Protein AF-A0A9R1SX02-F1 (afdb_monomer)

InterPro domains:
  IPR001199 Cytochrome b5-like heme/steroid binding domain [PF00173] (7-80)
  IPR001199 Cytochrome b5-like heme/steroid binding domain [PR00363] (30-40)
  IPR001199 Cytochrome b5-like heme/steroid binding domain [PR00363] (40-54)
  IPR001199 Cytochrome b5-like heme/steroid binding domain [PR00363] (68-80)
  IPR001199 Cytochrome b5-like heme/steroid binding domain [PS50255] (3-81)
  IPR001199 Cytochrome b5-like heme/steroid binding domain [SM01117] (6-81)
  IPR018506 Cytochrome b5, heme-binding site [PS00191] (36-43)
  IPR036400 Cytochrome b5-like heme/steroid binding domain superfamily [G3DSA:3.10.120.10] (2-94)
  IPR036400 Cytochrome b5-like heme/steroid binding domain superfamily [SSF55856] (4-85)
  IPR050668 Cytochrome b5 [PTHR19359] (3-91)

pLDDT: mean 74.82, std 14.27, range [39.25, 89.94]

Sequence (110 aa):
MSHTVYTIEEVACHNGKSDTGLWIVIKDIVYDVTEYIHEHPGGEELLLEYAGRDATSAFNDFGHSSDAIAHLKLYKIGQLAEGDKRSKEIRERKRKSRRIFFPLFRSCST

Structure (mmCIF, N/CA/C/O backbone):
data_AF-A0A9R1SX02-F1
#
_entry.id   AF-A0A9R1SX02-F1
#
loop_
_atom_site.group_PDB
_atom_site.id
_atom_site.type_symbol
_atom_site.label_atom_id
_atom_site.label_alt_id
_atom_site.label_comp_id
_atom_site.label_asym_id
_atom_site.label_entity_id
_atom_site.label_seq_id
_atom_site.pdbx_PDB_ins_code
_atom_site.Cartn_x
_atom_site.Cartn_y
_atom_site.Cartn_z
_atom_site.occupancy
_atom_site.B_iso_or_equiv
_atom_site.auth_seq_id
_atom_site.auth_comp_id
_atom_site.auth_asym_id
_atom_site.auth_atom_id
_atom_site.pdbx_PDB_model_num
ATOM 1 N N . MET A 1 1 ? -0.115 -21.884 7.199 1.00 44.47 1 MET A N 1
ATOM 2 C CA . MET A 1 1 ? 0.209 -20.462 6.973 1.00 44.47 1 MET A CA 1
ATOM 3 C C . MET A 1 1 ? -0.446 -19.649 8.073 1.00 44.47 1 MET A C 1
ATOM 5 O O . MET A 1 1 ? -1.653 -19.759 8.245 1.00 44.47 1 MET A O 1
ATOM 9 N N . SER A 1 2 ? 0.329 -18.901 8.849 1.00 49.38 2 SER A N 1
ATOM 10 C CA . SER A 1 2 ? -0.185 -17.903 9.789 1.00 49.38 2 SER A CA 1
ATOM 11 C C . SER A 1 2 ? -0.935 -16.828 8.997 1.00 49.38 2 SER A C 1
ATOM 13 O O . SER A 1 2 ? -0.354 -16.148 8.157 1.00 49.38 2 SER A O 1
ATOM 15 N N . HIS A 1 3 ? -2.248 -16.724 9.197 1.00 64.50 3 HIS A N 1
ATOM 16 C CA . HIS A 1 3 ? -3.047 -15.641 8.630 1.00 64.50 3 HIS A CA 1
ATOM 17 C C . HIS A 1 3 ? -2.947 -14.437 9.564 1.00 64.50 3 HIS A C 1
ATOM 19 O O . HIS A 1 3 ? -3.733 -14.300 10.496 1.00 64.50 3 HIS A O 1
ATOM 25 N N . THR A 1 4 ? -1.948 -13.591 9.336 1.00 84.31 4 THR A N 1
ATOM 26 C CA . THR A 1 4 ? -1.809 -12.298 10.010 1.00 84.31 4 THR A CA 1
ATOM 27 C C . THR A 1 4 ? -2.811 -11.317 9.405 1.00 84.31 4 THR A C 1
ATOM 29 O O . THR A 1 4 ? -2.849 -11.114 8.186 1.00 84.31 4 THR A O 1
ATOM 32 N N . VAL A 1 5 ? -3.680 -10.771 10.255 1.00 87.88 5 VAL A N 1
ATOM 33 C CA . VAL A 1 5 ? -4.731 -9.822 9.876 1.00 87.88 5 VAL A CA 1
ATOM 34 C C . VAL A 1 5 ? -4.338 -8.453 10.409 1.00 87.88 5 VAL A C 1
ATOM 36 O O . VAL A 1 5 ? -4.107 -8.320 11.605 1.00 87.88 5 VAL A O 1
ATOM 39 N N . TYR A 1 6 ? -4.299 -7.457 9.528 1.00 86.81 6 TYR A N 1
ATOM 40 C CA . TYR A 1 6 ? -3.900 -6.088 9.854 1.00 86.81 6 TYR A CA 1
ATOM 41 C C . TYR A 1 6 ? -5.086 -5.127 9.731 1.00 86.81 6 TYR A C 1
ATOM 43 O O . TYR A 1 6 ? -5.940 -5.276 8.848 1.00 86.81 6 TYR A O 1
ATOM 51 N N . THR A 1 7 ? -5.146 -4.122 10.603 1.00 86.56 7 THR A N 1
ATOM 52 C CA . THR A 1 7 ? -6.104 -3.010 10.493 1.00 86.56 7 THR A CA 1
ATOM 53 C C . THR A 1 7 ? -5.528 -1.903 9.612 1.00 86.56 7 THR A C 1
ATOM 55 O O . THR A 1 7 ? -4.318 -1.828 9.401 1.00 86.56 7 THR A O 1
ATOM 58 N N . ILE A 1 8 ? -6.373 -1.009 9.083 1.00 80.38 8 ILE A N 1
ATOM 59 C CA . ILE A 1 8 ? -5.846 0.126 8.307 1.00 80.38 8 ILE A CA 1
ATOM 60 C C . ILE A 1 8 ? -5.047 1.101 9.141 1.00 80.38 8 ILE A C 1
ATOM 62 O O . ILE A 1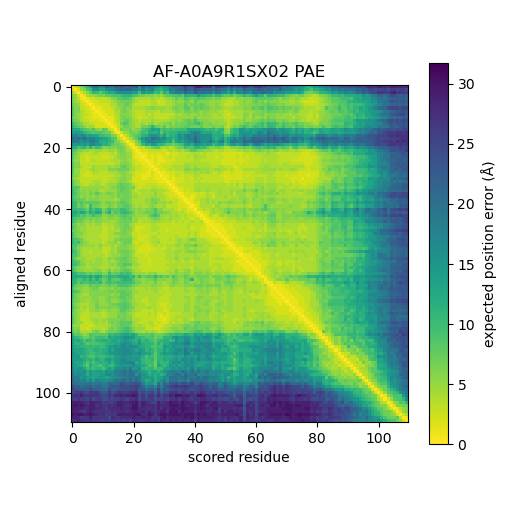 8 ? -4.231 1.819 8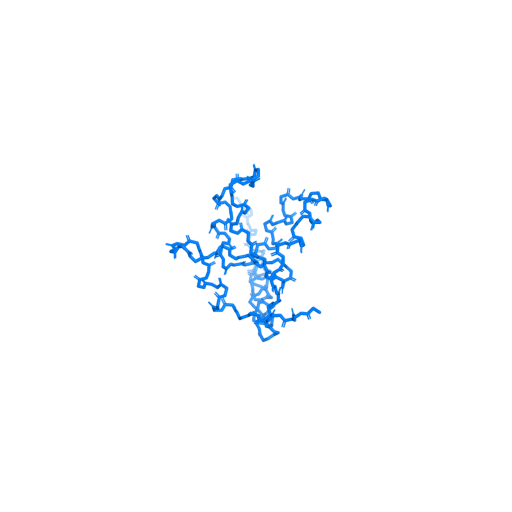.586 1.00 80.38 8 ILE A O 1
ATOM 66 N N . GLU A 1 9 ? -5.326 1.170 10.436 1.00 82.44 9 GLU A N 1
ATOM 67 C CA . GLU A 1 9 ? -4.657 2.097 11.335 1.00 82.44 9 GLU A CA 1
ATOM 68 C C . GLU A 1 9 ? -3.200 1.672 11.472 1.00 82.44 9 GLU A C 1
ATOM 70 O O . GLU A 1 9 ? -2.301 2.489 11.303 1.00 82.44 9 GLU A O 1
ATOM 75 N N . GLU A 1 10 ? -2.983 0.365 11.633 1.00 82.62 10 GLU A N 1
ATOM 76 C CA . GLU A 1 10 ? -1.657 -0.237 11.655 1.00 82.62 10 GLU A CA 1
ATOM 77 C C . GLU A 1 10 ? -0.945 -0.012 10.318 1.00 82.62 10 GLU A C 1
ATOM 79 O O . GLU A 1 10 ? 0.131 0.576 10.281 1.00 82.62 10 GLU A O 1
ATOM 84 N N . VAL A 1 11 ? -1.593 -0.334 9.195 1.00 83.69 11 VAL A N 1
ATOM 85 C CA . VAL A 1 11 ? -1.005 -0.112 7.864 1.00 83.69 11 VAL A CA 1
ATOM 86 C C . VAL A 1 11 ? -0.707 1.373 7.595 1.00 83.69 11 VAL A C 1
ATOM 88 O O . VAL A 1 11 ? 0.326 1.690 7.018 1.00 83.69 11 VAL A O 1
ATOM 91 N N . ALA A 1 12 ? -1.555 2.304 8.039 1.00 79.56 12 ALA A N 1
ATOM 92 C CA . ALA A 1 12 ? -1.360 3.745 7.850 1.00 79.56 12 ALA A CA 1
ATOM 93 C C . ALA A 1 12 ? -0.226 4.327 8.712 1.00 79.56 12 ALA A C 1
ATOM 95 O O . ALA A 1 12 ? 0.376 5.339 8.333 1.00 79.56 12 ALA A O 1
ATOM 96 N N . CYS A 1 13 ? 0.076 3.700 9.853 1.00 76.75 13 CYS A N 1
ATOM 97 C CA . CYS A 1 13 ? 1.261 4.016 10.650 1.00 76.75 13 CYS A CA 1
ATOM 98 C C . CYS A 1 13 ? 2.559 3.625 9.922 1.00 76.75 13 CYS A C 1
ATOM 100 O O . CYS A 1 13 ? 3.564 4.322 10.059 1.00 76.75 13 CYS A O 1
ATOM 102 N N . HIS A 1 14 ? 2.524 2.587 9.086 1.00 75.31 14 HIS A N 1
ATOM 103 C CA . HIS A 1 14 ? 3.647 2.096 8.283 1.00 75.31 14 HIS A CA 1
ATOM 104 C C . HIS A 1 14 ? 3.793 2.860 6.951 1.00 75.31 14 HIS A C 1
ATOM 106 O O . HIS A 1 14 ? 3.565 2.337 5.860 1.00 75.31 14 HIS A O 1
ATOM 112 N N . ASN A 1 15 ? 4.152 4.146 7.051 1.00 68.06 15 ASN A N 1
ATOM 113 C CA . ASN A 1 15 ? 4.237 5.082 5.921 1.00 68.06 15 ASN A CA 1
ATOM 114 C C . ASN A 1 15 ? 5.673 5.442 5.482 1.00 68.06 15 ASN A C 1
ATOM 116 O O . ASN A 1 15 ? 5.854 6.388 4.716 1.00 68.06 15 ASN A O 1
ATOM 120 N N . GLY A 1 16 ? 6.693 4.729 5.973 1.00 61.16 16 GLY A N 1
ATOM 121 C CA . GLY A 1 16 ? 8.088 4.918 5.561 1.00 61.16 16 GLY A CA 1
ATOM 122 C C . GLY A 1 16 ? 8.780 6.191 6.077 1.00 61.16 16 GLY A C 1
ATOM 123 O O . GLY A 1 16 ? 9.952 6.395 5.783 1.00 61.16 16 GLY A O 1
ATOM 124 N N . LYS A 1 17 ? 8.119 7.052 6.871 1.00 55.44 17 LYS A N 1
ATOM 125 C CA . LYS A 1 17 ? 8.712 8.319 7.362 1.00 55.44 17 LYS A CA 1
ATOM 126 C C . LYS A 1 17 ? 9.604 8.192 8.605 1.00 55.44 17 LYS A C 1
ATOM 128 O O . LYS A 1 17 ? 10.155 9.196 9.052 1.00 55.44 17 LYS A O 1
ATOM 133 N N . SER A 1 18 ? 9.717 7.018 9.223 1.00 49.25 18 SER A N 1
ATOM 134 C CA . SER A 1 18 ? 10.462 6.846 10.486 1.00 49.25 18 SER A CA 1
ATOM 135 C C . SER A 1 18 ? 10.988 5.423 10.676 1.00 49.25 18 SER A C 1
ATOM 137 O O . SER A 1 18 ? 10.688 4.795 11.689 1.00 49.25 18 SER A O 1
ATOM 139 N N . ASP A 1 19 ? 11.724 4.882 9.697 1.00 55.75 19 ASP A N 1
ATOM 140 C CA . ASP A 1 19 ? 12.369 3.550 9.803 1.00 55.75 19 ASP A CA 1
ATOM 141 C C . ASP A 1 19 ? 11.394 2.373 10.030 1.00 55.75 19 ASP A C 1
ATOM 143 O O . ASP A 1 19 ? 11.780 1.231 10.263 1.00 55.75 19 ASP A O 1
ATOM 147 N N . THR A 1 20 ? 10.092 2.641 9.959 1.00 60.84 20 THR A N 1
ATOM 148 C CA . THR A 1 20 ? 9.024 1.662 10.118 1.00 60.84 20 THR A CA 1
ATOM 149 C C . THR A 1 20 ? 8.592 1.278 8.712 1.00 60.84 20 THR A C 1
ATOM 151 O O . THR A 1 20 ? 8.155 2.153 7.965 1.00 60.84 20 THR A O 1
ATOM 154 N N . GLY A 1 21 ? 8.783 0.005 8.350 1.00 72.56 21 GLY A N 1
ATOM 155 C CA . GLY A 1 21 ? 8.693 -0.532 6.986 1.00 72.56 21 GLY A CA 1
ATOM 156 C C . GLY A 1 21 ? 7.547 -0.007 6.111 1.00 72.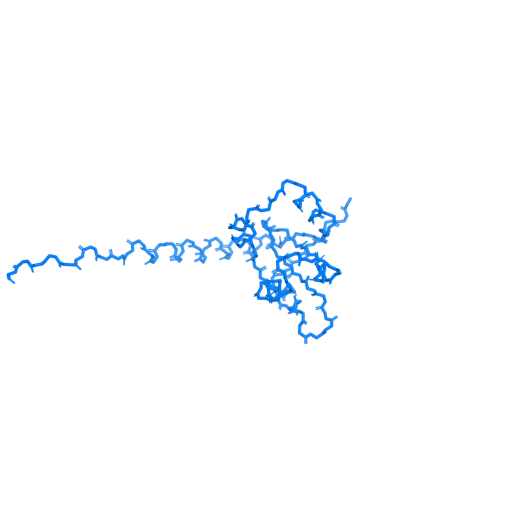56 21 GLY A C 1
ATOM 157 O O . GLY A 1 21 ? 6.508 0.439 6.597 1.00 72.56 21 GLY A O 1
ATOM 158 N N . LEU A 1 22 ? 7.754 -0.046 4.795 1.00 85.75 22 LEU A N 1
ATOM 159 C CA . LEU A 1 22 ? 6.810 0.455 3.802 1.00 85.75 22 LEU A CA 1
ATOM 160 C C . LEU A 1 22 ? 5.802 -0.633 3.456 1.00 85.75 22 LEU A C 1
ATOM 162 O O . LEU A 1 22 ? 6.121 -1.614 2.776 1.00 85.75 22 LEU A O 1
ATOM 166 N N . TRP A 1 23 ? 4.564 -0.437 3.907 1.00 89.19 23 TRP A N 1
ATOM 167 C CA . TRP A 1 23 ? 3.476 -1.371 3.644 1.00 89.19 23 TRP A CA 1
ATOM 168 C C . TRP A 1 23 ? 2.507 -0.817 2.615 1.00 89.19 23 TRP A C 1
ATOM 170 O O . TRP A 1 23 ? 2.081 0.338 2.681 1.00 89.19 23 TRP A O 1
ATOM 180 N N . ILE A 1 24 ? 2.117 -1.676 1.679 1.00 88.00 24 ILE A N 1
ATOM 181 C CA . ILE A 1 24 ? 1.131 -1.355 0.649 1.00 88.00 24 ILE A CA 1
ATOM 182 C C . ILE A 1 24 ? -0.011 -2.357 0.675 1.00 88.00 24 ILE A C 1
ATOM 184 O O . ILE A 1 24 ? 0.178 -3.551 0.921 1.00 88.00 24 ILE A O 1
ATOM 188 N N . VAL A 1 25 ? -1.217 -1.870 0.386 1.00 88.06 25 VAL A N 1
ATOM 189 C CA . VAL A 1 25 ? -2.396 -2.727 0.249 1.00 88.06 25 VAL A CA 1
ATOM 190 C C . VAL A 1 25 ? -2.739 -2.881 -1.223 1.00 88.06 25 VAL A C 1
ATOM 192 O O . VAL A 1 25 ? -3.009 -1.895 -1.909 1.00 88.06 25 VAL A O 1
ATOM 195 N N . ILE A 1 26 ? -2.763 -4.126 -1.700 1.00 87.69 26 ILE A N 1
ATOM 196 C CA . ILE A 1 26 ? -3.215 -4.469 -3.052 1.00 87.69 26 ILE A CA 1
ATOM 197 C C . ILE A 1 26 ? -4.268 -5.569 -2.942 1.00 87.69 26 ILE A C 1
ATOM 199 O O . ILE A 1 26 ? -3.980 -6.662 -2.453 1.00 87.69 26 ILE A O 1
ATOM 203 N N . LYS A 1 27 ? -5.488 -5.298 -3.423 1.00 85.56 27 LYS A N 1
ATOM 204 C CA . LYS A 1 27 ? -6.622 -6.245 -3.395 1.00 85.56 27 LYS A CA 1
ATOM 205 C C . LYS A 1 27 ? -6.844 -6.855 -2.001 1.00 85.56 27 LYS A C 1
ATOM 207 O O . LYS A 1 27 ? -6.916 -8.073 -1.857 1.00 85.56 27 LYS A O 1
ATOM 212 N N . ASP A 1 28 ? -6.879 -6.000 -0.976 1.00 85.69 28 ASP A N 1
ATOM 213 C CA . ASP A 1 28 ? -7.089 -6.373 0.436 1.00 85.69 28 ASP A CA 1
ATOM 214 C C . ASP A 1 28 ? -5.991 -7.247 1.067 1.00 85.69 28 ASP A C 1
ATOM 216 O O . ASP A 1 28 ? -6.165 -7.802 2.157 1.00 85.69 28 ASP A O 1
ATOM 220 N N . ILE A 1 29 ? -4.847 -7.369 0.400 1.00 88.12 29 ILE A N 1
ATOM 221 C CA . ILE A 1 29 ? -3.662 -8.064 0.895 1.00 88.12 29 ILE A CA 1
ATOM 222 C C . ILE A 1 29 ? -2.616 -7.008 1.243 1.00 88.12 29 ILE A C 1
ATOM 224 O O . ILE A 1 29 ? -2.439 -6.049 0.493 1.00 88.12 29 ILE A O 1
ATOM 228 N N . VAL A 1 30 ? -1.948 -7.189 2.381 1.00 88.88 30 VAL A N 1
ATOM 229 C CA . VAL A 1 30 ? -0.873 -6.308 2.845 1.00 88.88 30 VAL A CA 1
ATOM 230 C C . VAL A 1 30 ? 0.467 -6.910 2.434 1.00 88.88 30 VAL A C 1
ATOM 232 O O . VAL A 1 30 ? 0.723 -8.097 2.677 1.00 88.88 30 VAL A O 1
ATOM 235 N N . TYR A 1 31 ? 1.300 -6.085 1.808 1.00 88.56 31 TYR A N 1
ATOM 236 C CA . TYR A 1 31 ? 2.636 -6.438 1.341 1.00 88.56 31 TYR A CA 1
ATOM 237 C C . TYR A 1 31 ? 3.663 -5.525 1.997 1.00 88.56 31 TYR A C 1
ATOM 239 O O . TYR A 1 31 ? 3.443 -4.314 2.064 1.00 88.56 31 TYR A O 1
ATOM 247 N N . ASP A 1 32 ? 4.770 -6.111 2.444 1.00 89.06 32 ASP A N 1
ATOM 248 C CA . ASP A 1 32 ? 5.943 -5.368 2.896 1.00 89.06 32 ASP A CA 1
ATOM 249 C C . ASP A 1 32 ? 6.915 -5.251 1.728 1.00 89.06 32 ASP A C 1
ATO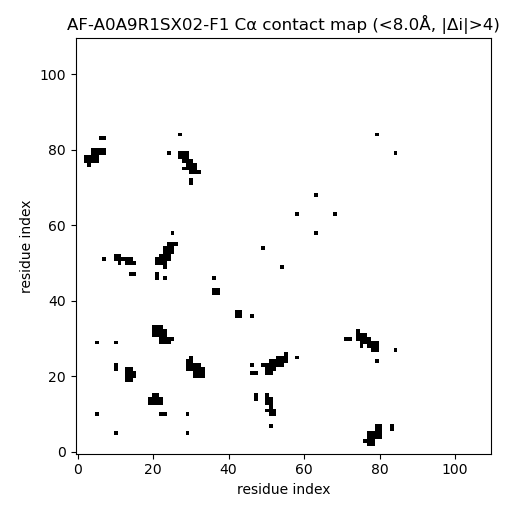M 251 O O . ASP A 1 32 ? 7.471 -6.243 1.266 1.00 89.06 32 ASP A O 1
ATOM 255 N N . VAL A 1 33 ? 7.079 -4.038 1.218 1.00 86.38 33 VAL A N 1
ATOM 256 C CA . VAL A 1 33 ? 7.958 -3.759 0.077 1.00 86.38 33 VAL A CA 1
ATOM 257 C C . VAL A 1 33 ? 9.174 -2.949 0.504 1.00 86.38 33 VAL A C 1
ATOM 259 O O . VAL A 1 33 ? 9.819 -2.344 -0.343 1.00 86.38 33 VAL A O 1
ATOM 262 N N . THR A 1 34 ? 9.506 -2.951 1.800 1.00 85.06 34 THR A N 1
ATOM 263 C CA . THR A 1 34 ? 10.583 -2.136 2.383 1.00 85.06 34 THR A CA 1
ATOM 264 C C . THR A 1 34 ? 11.932 -2.435 1.740 1.00 85.06 34 THR A C 1
ATOM 266 O O . THR A 1 34 ? 12.663 -1.526 1.366 1.00 85.06 34 THR A O 1
ATOM 269 N N . GLU A 1 35 ? 12.242 -3.716 1.543 1.00 82.50 35 GLU A N 1
ATOM 270 C CA . GLU A 1 35 ? 13.493 -4.143 0.905 1.00 82.50 35 GLU A CA 1
ATOM 271 C C . GLU A 1 35 ? 13.474 -3.955 -0.620 1.00 82.50 35 GLU A C 1
ATOM 273 O O . GLU A 1 35 ? 14.518 -3.957 -1.264 1.00 82.50 35 GLU A O 1
ATOM 278 N N . TYR A 1 36 ? 12.289 -3.769 -1.208 1.00 82.62 36 TYR A N 1
ATOM 279 C CA . TYR A 1 36 ? 12.097 -3.651 -2.654 1.00 82.62 36 TYR A CA 1
ATOM 280 C C . TYR A 1 36 ? 12.061 -2.193 -3.146 1.00 82.62 36 TYR A C 1
ATOM 282 O O . TYR A 1 36 ? 11.974 -1.949 -4.347 1.00 82.62 36 TYR A O 1
ATOM 290 N N . ILE A 1 37 ? 12.159 -1.212 -2.242 1.00 82.44 37 ILE A N 1
ATOM 291 C CA . ILE A 1 37 ? 12.062 0.220 -2.568 1.00 82.44 37 ILE A CA 1
ATOM 292 C C . ILE A 1 37 ? 13.111 0.638 -3.611 1.00 82.44 37 ILE A C 1
ATOM 294 O O . ILE A 1 37 ? 12.774 1.304 -4.590 1.00 82.44 37 ILE A O 1
ATOM 298 N N . HIS A 1 38 ? 14.364 0.210 -3.436 1.00 80.75 38 HIS A N 1
ATOM 299 C CA . HIS A 1 38 ? 15.476 0.584 -4.320 1.00 80.75 38 HIS A CA 1
ATOM 300 C C . HIS A 1 38 ? 15.558 -0.254 -5.603 1.00 80.75 38 HIS A C 1
ATOM 302 O O . HIS A 1 38 ? 16.111 0.204 -6.598 1.00 80.75 38 HIS A O 1
ATOM 308 N N . GLU A 1 39 ? 14.975 -1.452 -5.598 1.00 83.38 39 GLU A N 1
ATOM 309 C CA . GLU A 1 39 ? 14.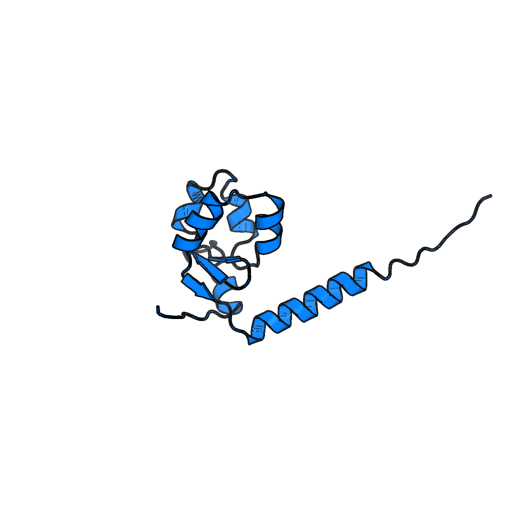942 -2.361 -6.752 1.00 83.38 39 GLU A CA 1
ATOM 310 C C . GLU A 1 39 ? 13.726 -2.107 -7.660 1.00 83.38 39 GLU A C 1
ATOM 312 O O . GLU A 1 39 ? 13.578 -2.738 -8.710 1.00 83.38 39 GLU A O 1
ATOM 317 N N . HIS A 1 40 ? 12.835 -1.186 -7.276 1.00 81.94 40 HIS A N 1
ATOM 318 C CA . HIS A 1 40 ? 11.636 -0.880 -8.040 1.00 81.94 40 HIS A CA 1
ATOM 319 C C . HIS A 1 40 ? 11.966 -0.030 -9.287 1.00 81.94 40 HIS A C 1
ATOM 321 O O . HIS A 1 40 ? 12.332 1.142 -9.157 1.00 81.94 40 HIS A O 1
ATOM 327 N N . PRO A 1 41 ? 11.756 -0.546 -10.518 1.00 81.19 41 PRO A N 1
ATOM 328 C CA . PRO A 1 41 ? 12.107 0.161 -11.756 1.00 81.19 41 PRO A CA 1
ATOM 329 C C . PRO A 1 41 ? 11.262 1.421 -12.014 1.00 81.19 41 PRO A C 1
ATOM 331 O O . PRO A 1 41 ? 11.610 2.224 -12.877 1.00 81.19 41 PRO A O 1
ATOM 334 N N . GLY A 1 42 ? 10.157 1.606 -11.281 1.00 76.69 42 GLY A N 1
ATOM 335 C CA . GLY A 1 42 ? 9.327 2.814 -11.311 1.00 76.69 42 GLY A CA 1
ATOM 336 C C . GLY A 1 42 ? 9.729 3.886 -10.291 1.00 76.69 42 GLY A C 1
ATOM 337 O O . GLY A 1 42 ? 9.056 4.911 -10.206 1.00 76.69 42 GLY A O 1
ATOM 338 N N . GLY A 1 43 ? 10.794 3.654 -9.516 1.00 82.25 43 GLY A N 1
ATOM 339 C CA . GLY A 1 43 ? 11.269 4.553 -8.468 1.00 82.25 43 GLY A CA 1
ATOM 340 C C . GLY A 1 43 ? 10.518 4.416 -7.140 1.00 82.25 43 GLY A C 1
ATOM 341 O O . GLY A 1 43 ? 9.398 3.901 -7.069 1.00 82.25 43 GLY A O 1
ATOM 342 N N . GLU A 1 44 ? 11.156 4.892 -6.073 1.00 83.38 44 GLU A N 1
ATOM 343 C CA . GLU A 1 44 ? 10.636 4.830 -4.703 1.00 83.38 44 GLU A CA 1
ATOM 344 C C . GLU A 1 44 ? 9.507 5.828 -4.429 1.00 83.38 44 GLU A C 1
ATOM 346 O O . GLU A 1 44 ? 8.623 5.545 -3.625 1.00 83.38 44 GLU A O 1
ATOM 351 N N . GLU A 1 45 ? 9.485 6.956 -5.143 1.00 82.25 45 GLU A N 1
ATOM 352 C CA . GLU A 1 45 ? 8.494 8.034 -4.993 1.00 82.25 45 GLU A CA 1
ATOM 353 C C . GLU A 1 45 ? 7.051 7.516 -5.066 1.00 82.25 45 GLU A C 1
ATOM 355 O O . GLU A 1 45 ? 6.208 7.872 -4.243 1.00 82.25 45 GLU A O 1
ATOM 360 N N . LEU A 1 46 ? 6.770 6.614 -6.014 1.00 82.44 46 LEU A N 1
ATOM 361 C CA . LEU A 1 46 ? 5.447 6.006 -6.147 1.00 82.44 46 LEU A CA 1
ATOM 362 C C . LEU A 1 46 ? 5.123 5.127 -4.934 1.00 82.44 46 LEU A C 1
ATOM 364 O O . LEU A 1 46 ? 4.023 5.188 -4.395 1.00 82.44 46 LEU A O 1
ATOM 368 N N . LEU A 1 47 ? 6.076 4.331 -4.454 1.00 83.88 47 LEU A N 1
ATOM 369 C CA . LEU A 1 47 ? 5.862 3.479 -3.284 1.00 83.88 47 LEU A CA 1
ATOM 370 C C . LEU A 1 47 ? 5.609 4.320 -2.025 1.00 83.88 47 LEU A C 1
ATOM 372 O O . LEU A 1 47 ? 4.696 4.009 -1.265 1.00 83.88 47 LEU A O 1
ATOM 376 N N . LEU A 1 48 ? 6.354 5.412 -1.845 1.00 83.81 48 LEU A N 1
ATOM 377 C CA . LEU A 1 48 ? 6.202 6.368 -0.744 1.00 83.81 48 LEU A CA 1
ATOM 378 C C . LEU A 1 48 ? 4.865 7.123 -0.796 1.00 83.81 48 LEU A C 1
ATOM 380 O O . LEU A 1 48 ? 4.224 7.310 0.240 1.00 83.81 48 LEU A O 1
ATOM 384 N N . GLU A 1 49 ? 4.399 7.523 -1.982 1.00 83.31 49 GLU A N 1
ATOM 385 C CA . GLU A 1 49 ? 3.104 8.198 -2.150 1.00 83.31 49 GLU A CA 1
ATOM 386 C C . GLU A 1 49 ? 1.924 7.297 -1.747 1.00 83.31 49 GLU A C 1
ATOM 388 O O . GLU A 1 49 ? 0.951 7.750 -1.123 1.00 83.31 49 GLU A O 1
ATOM 393 N N . TYR A 1 50 ? 2.020 6.008 -2.086 1.00 83.88 50 TYR A N 1
ATOM 394 C CA . TYR A 1 50 ? 1.007 5.000 -1.775 1.00 83.88 50 TYR A CA 1
ATOM 395 C C . TYR A 1 50 ? 1.281 4.231 -0.471 1.00 83.88 50 TYR A C 1
ATOM 397 O O . TYR A 1 50 ? 0.504 3.336 -0.123 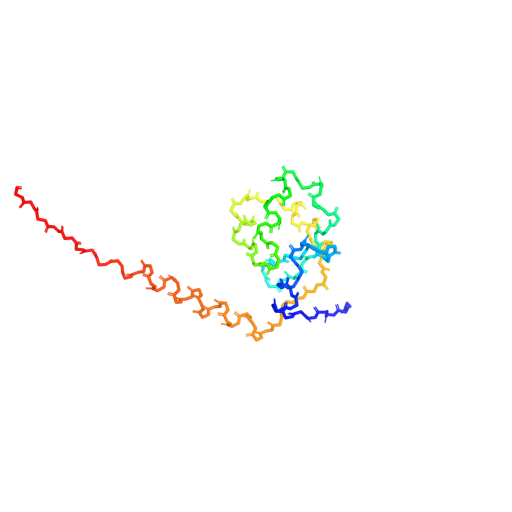1.00 83.88 50 TYR A O 1
ATOM 405 N N . ALA A 1 51 ? 2.319 4.599 0.284 1.00 85.06 51 ALA A N 1
ATOM 406 C CA . ALA A 1 51 ? 2.657 3.964 1.551 1.00 85.06 51 ALA A CA 1
ATOM 407 C C . ALA A 1 51 ? 1.511 4.107 2.564 1.00 85.06 51 ALA A C 1
ATOM 409 O O . ALA A 1 51 ? 0.911 5.177 2.730 1.00 85.06 51 ALA A O 1
ATOM 410 N N . GLY A 1 52 ? 1.166 3.002 3.224 1.00 82.88 52 GLY A N 1
ATOM 411 C CA . GLY A 1 52 ? 0.055 2.928 4.169 1.00 82.88 52 GLY A CA 1
ATOM 412 C C . GLY A 1 52 ? -1.331 3.104 3.537 1.00 82.88 52 GLY A C 1
ATOM 413 O O . GLY A 1 52 ? -2.313 3.378 4.234 1.00 82.88 52 GLY A O 1
ATOM 414 N N . ARG A 1 53 ? -1.436 2.993 2.206 1.00 84.00 53 ARG A N 1
ATOM 415 C CA . ARG A 1 53 ? -2.677 3.182 1.446 1.00 84.00 53 ARG A CA 1
ATOM 416 C C . ARG A 1 53 ? -2.927 2.028 0.482 1.00 84.00 53 ARG A C 1
ATOM 418 O O . ARG A 1 53 ? -2.150 1.086 0.342 1.00 84.00 53 ARG A O 1
ATOM 425 N N . ASP A 1 54 ? -4.087 2.101 -0.162 1.00 87.06 54 ASP A N 1
ATOM 426 C CA . ASP A 1 54 ? -4.462 1.176 -1.218 1.00 87.06 54 ASP A CA 1
ATOM 427 C C . ASP A 1 54 ? -3.826 1.597 -2.545 1.00 87.06 54 ASP A C 1
ATOM 429 O O . ASP A 1 54 ? -4.173 2.639 -3.104 1.00 87.06 54 ASP A O 1
ATOM 433 N N . ALA A 1 55 ? -2.901 0.776 -3.035 1.00 86.31 55 ALA A N 1
ATOM 434 C CA . ALA A 1 55 ? -2.199 0.984 -4.295 1.00 86.31 55 ALA A CA 1
ATOM 435 C C . ALA A 1 55 ? -2.824 0.176 -5.445 1.00 86.31 55 ALA A C 1
ATOM 437 O O . ALA A 1 55 ? -2.276 0.154 -6.544 1.00 86.31 55 ALA A O 1
ATOM 438 N N . THR A 1 56 ? -3.971 -0.488 -5.234 1.00 86.81 56 THR A N 1
ATOM 439 C CA . THR A 1 56 ? -4.567 -1.402 -6.227 1.00 86.81 56 THR A CA 1
ATOM 440 C C . THR A 1 56 ? -4.843 -0.704 -7.556 1.00 86.81 56 THR A C 1
ATOM 442 O O . THR A 1 56 ? -4.604 -1.279 -8.617 1.00 86.81 56 THR A O 1
ATOM 445 N N . SER A 1 57 ? -5.331 0.540 -7.505 1.00 82.88 57 SER A N 1
ATOM 446 C CA . SER A 1 57 ? -5.625 1.314 -8.713 1.00 82.88 57 SER A CA 1
ATOM 447 C C . SER A 1 57 ? -4.353 1.675 -9.474 1.00 82.88 57 SER A C 1
ATOM 449 O O . SER A 1 57 ? -4.319 1.491 -10.683 1.00 82.88 57 SER A O 1
ATOM 451 N N . ALA A 1 58 ? -3.320 2.149 -8.774 1.00 84.31 58 ALA A N 1
ATOM 452 C CA . ALA A 1 58 ? -2.045 2.514 -9.382 1.00 84.31 58 ALA A CA 1
ATOM 453 C C . ALA A 1 58 ? -1.358 1.279 -9.980 1.00 84.31 58 ALA A C 1
ATOM 455 O O . ALA A 1 58 ? -0.994 1.272 -11.149 1.00 84.31 58 ALA A O 1
ATOM 456 N N . PHE A 1 59 ? -1.291 0.183 -9.221 1.00 85.00 59 PHE A N 1
ATOM 457 C CA . PHE A 1 59 ? -0.692 -1.074 -9.666 1.00 85.00 59 PHE A CA 1
ATOM 458 C C . PHE A 1 59 ? -1.309 -1.603 -10.971 1.00 85.00 59 PHE A C 1
ATOM 460 O O . PHE A 1 59 ? -0.592 -2.115 -11.834 1.00 85.00 59 PHE A O 1
ATOM 467 N N . ASN A 1 60 ? -2.632 -1.473 -11.115 1.00 83.75 60 ASN A N 1
ATOM 468 C CA . ASN A 1 60 ? -3.353 -1.886 -12.316 1.00 83.75 60 ASN A CA 1
ATOM 469 C C . ASN A 1 60 ? -3.174 -0.911 -13.491 1.00 83.75 60 ASN A C 1
ATOM 471 O O . ASN A 1 60 ? -3.183 -1.353 -14.634 1.00 83.75 60 ASN A O 1
ATOM 475 N N . ASP A 1 61 ? -3.022 0.385 -13.217 1.00 84.56 61 ASP A N 1
ATOM 476 C CA . ASP A 1 61 ? -2.825 1.426 -14.234 1.00 84.56 61 ASP A CA 1
ATOM 477 C C . ASP A 1 61 ? -1.454 1.302 -14.918 1.00 84.56 61 ASP A C 1
ATOM 479 O O . ASP A 1 61 ? -1.358 1.376 -16.140 1.00 84.56 61 ASP A O 1
ATOM 483 N N . PHE A 1 62 ? -0.410 0.986 -14.145 1.00 81.19 62 PHE A N 1
ATOM 484 C CA . PHE A 1 62 ? 0.949 0.800 -14.666 1.00 81.19 62 PHE A CA 1
ATOM 485 C C . PHE A 1 62 ? 1.155 -0.497 -15.469 1.00 81.19 62 PHE A C 1
ATOM 487 O O . PHE A 1 62 ? 2.152 -0.620 -16.173 1.00 81.19 62 PHE A O 1
ATOM 494 N N . GLY A 1 63 ? 0.233 -1.465 -15.395 1.00 79.88 63 GLY A N 1
ATOM 495 C CA . GLY A 1 63 ? 0.282 -2.663 -16.241 1.00 79.88 63 GLY A CA 1
ATOM 496 C C . GLY A 1 63 ? 1.443 -3.620 -15.934 1.00 79.88 63 GLY A C 1
ATOM 497 O O . GLY A 1 63 ? 2.181 -4.015 -16.833 1.00 79.88 63 GLY A O 1
ATOM 498 N N . HIS A 1 64 ? 1.597 -4.026 -14.671 1.00 82.44 64 HIS A N 1
ATOM 499 C CA . HIS A 1 64 ? 2.623 -4.993 -14.265 1.00 82.44 64 HIS A CA 1
ATOM 500 C C . HIS A 1 64 ? 2.421 -6.374 -14.920 1.00 82.44 64 HIS A C 1
ATOM 502 O O . HIS A 1 64 ? 1.329 -6.948 -14.869 1.00 82.44 64 HIS A O 1
ATOM 508 N N . SER A 1 65 ? 3.493 -6.940 -15.485 1.00 86.69 65 SER A N 1
ATOM 509 C CA . SER A 1 65 ? 3.513 -8.297 -16.050 1.00 86.69 65 SER A CA 1
ATOM 510 C C . SER A 1 65 ? 3.169 -9.369 -15.007 1.00 86.69 65 SER A C 1
ATOM 512 O O . SER A 1 65 ? 3.367 -9.189 -13.804 1.00 86.69 65 SER A O 1
ATOM 514 N N . SER A 1 66 ? 2.716 -10.541 -15.466 1.00 85.12 66 SER A N 1
ATOM 515 C CA . SER A 1 66 ? 2.404 -11.692 -14.601 1.00 85.12 66 SER A CA 1
ATOM 516 C C . SER A 1 66 ? 3.566 -12.122 -13.704 1.00 85.12 66 SER A C 1
ATOM 518 O O . SER A 1 66 ? 3.336 -12.598 -12.594 1.00 85.12 66 SER A O 1
ATOM 520 N N . ASP A 1 67 ? 4.794 -11.925 -14.176 1.00 86.31 67 ASP A N 1
ATOM 521 C CA . ASP A 1 67 ? 6.022 -12.226 -13.447 1.00 86.31 67 ASP A CA 1
ATOM 522 C C . ASP A 1 67 ? 6.220 -11.287 -12.244 1.00 86.31 67 ASP A C 1
ATOM 524 O O . ASP A 1 67 ? 6.350 -11.741 -11.110 1.00 86.31 67 ASP A O 1
ATOM 528 N N . ALA A 1 68 ? 6.057 -9.974 -12.442 1.00 84.50 68 ALA A N 1
ATOM 529 C CA . ALA A 1 68 ? 6.089 -8.989 -11.358 1.00 84.50 68 ALA A CA 1
ATOM 530 C C . ALA A 1 68 ? 5.007 -9.264 -10.296 1.00 84.50 68 ALA A C 1
ATOM 532 O O . ALA A 1 68 ? 5.246 -9.135 -9.096 1.00 84.50 68 ALA A O 1
ATOM 533 N N . ILE A 1 69 ? 3.826 -9.725 -10.720 1.00 85.00 69 ILE A N 1
ATOM 534 C CA . ILE A 1 69 ? 2.757 -10.151 -9.804 1.00 85.00 69 ILE A CA 1
ATOM 535 C C . ILE A 1 69 ? 3.169 -11.399 -9.006 1.00 85.00 69 ILE A C 1
ATOM 537 O O . ILE A 1 69 ? 2.765 -11.552 -7.852 1.00 85.00 69 ILE A O 1
ATOM 541 N N . ALA A 1 70 ? 3.937 -12.315 -9.599 1.00 86.69 70 ALA A N 1
ATOM 542 C CA . ALA A 1 70 ? 4.452 -13.487 -8.898 1.00 86.69 70 ALA A CA 1
ATOM 543 C C . ALA A 1 70 ? 5.496 -13.089 -7.846 1.00 86.69 70 ALA A C 1
ATOM 545 O O . ALA A 1 70 ? 5.397 -13.549 -6.709 1.00 86.69 70 ALA A O 1
ATOM 546 N N . HIS A 1 71 ? 6.406 -12.174 -8.188 1.00 84.00 71 HIS A N 1
ATOM 547 C CA . HIS A 1 71 ? 7.374 -11.612 -7.247 1.00 84.00 71 HIS A CA 1
ATOM 548 C C . HIS A 1 71 ? 6.693 -10.881 -6.086 1.00 84.00 71 HIS A C 1
ATOM 550 O O . HIS A 1 71 ? 7.012 -11.144 -4.930 1.00 84.00 71 HIS A O 1
ATOM 556 N N . LEU A 1 72 ? 5.668 -10.069 -6.361 1.00 85.25 72 LEU A N 1
ATOM 557 C CA . LEU A 1 72 ? 4.882 -9.377 -5.333 1.00 85.25 72 LEU A CA 1
ATOM 558 C C . LEU A 1 72 ? 4.308 -10.342 -4.277 1.00 85.25 72 LEU A C 1
ATOM 560 O O . LEU A 1 72 ? 4.269 -10.025 -3.091 1.00 85.25 72 LEU A O 1
ATOM 564 N N . LYS A 1 73 ? 3.878 -11.545 -4.680 1.00 85.25 73 LYS A N 1
ATOM 565 C CA . LYS A 1 73 ? 3.309 -12.537 -3.749 1.00 85.25 73 LYS A CA 1
ATOM 566 C C . LYS A 1 73 ? 4.310 -13.039 -2.709 1.00 85.25 73 LYS A C 1
ATOM 568 O O . LYS A 1 73 ? 3.861 -13.503 -1.662 1.00 85.25 73 LYS A O 1
ATOM 573 N N . LEU A 1 74 ? 5.613 -12.963 -2.983 1.00 86.81 74 LEU A N 1
ATOM 574 C CA . LEU A 1 74 ? 6.666 -13.358 -2.041 1.00 86.81 74 LEU A CA 1
ATOM 575 C C . LEU A 1 74 ? 6.733 -12.400 -0.846 1.00 86.81 74 LEU A C 1
ATOM 577 O O . LEU A 1 74 ? 6.964 -12.835 0.275 1.00 86.81 74 LEU A O 1
ATOM 581 N N . TYR A 1 75 ? 6.424 -11.126 -1.080 1.00 86.62 75 TYR A N 1
ATOM 582 C CA . TYR A 1 75 ? 6.443 -10.038 -0.099 1.00 86.62 75 TYR A CA 1
ATOM 583 C C . TYR A 1 75 ? 5.137 -9.898 0.701 1.00 86.62 75 TYR A C 1
ATOM 585 O O . TYR A 1 75 ? 4.882 -8.895 1.369 1.00 86.62 75 TYR A O 1
ATOM 593 N N . LYS A 1 76 ? 4.248 -10.890 0.615 1.00 89.94 76 LYS A N 1
ATOM 594 C CA . LYS A 1 76 ? 2.968 -10.877 1.321 1.00 89.94 76 LYS A CA 1
ATOM 595 C C . LYS A 1 76 ? 3.174 -11.150 2.811 1.00 89.94 76 LYS A C 1
ATOM 597 O O . LYS A 1 76 ? 3.552 -12.259 3.184 1.00 89.94 76 LYS A O 1
ATOM 602 N N . ILE A 1 77 ? 2.757 -10.206 3.654 1.00 88.88 77 ILE A N 1
ATOM 603 C CA . ILE A 1 77 ? 2.789 -10.356 5.118 1.00 88.88 77 ILE A CA 1
ATOM 604 C C . ILE A 1 77 ? 1.437 -10.758 5.717 1.00 88.88 77 ILE A C 1
ATOM 606 O O . ILE A 1 77 ? 1.386 -11.410 6.760 1.00 88.88 77 ILE A O 1
ATOM 610 N N . GLY A 1 78 ? 0.319 -10.412 5.067 1.00 88.88 78 GLY A N 1
ATOM 611 C CA . GLY A 1 78 ? -1.007 -10.690 5.624 1.00 88.88 78 GLY A CA 1
ATOM 612 C C . GLY A 1 78 ? -2.174 -10.134 4.819 1.00 88.88 78 GLY A C 1
ATOM 613 O O . GLY A 1 78 ? -2.049 -9.834 3.634 1.00 88.88 78 GLY A O 1
ATOM 614 N N . GLN A 1 79 ? -3.343 -10.048 5.451 1.00 89.25 79 GLN A N 1
ATOM 615 C CA . GLN A 1 79 ? -4.575 -9.534 4.840 1.00 89.25 79 GLN A CA 1
ATOM 616 C C . GLN A 1 79 ? -5.212 -8.444 5.693 1.00 89.25 79 GLN A C 1
ATOM 618 O O . GLN A 1 79 ? -5.037 -8.410 6.907 1.00 89.25 79 GLN A O 1
ATOM 623 N N . LEU A 1 80 ? -5.981 -7.568 5.052 1.00 87.25 80 LEU A N 1
ATOM 624 C CA . LEU A 1 80 ? -6.711 -6.514 5.744 1.00 87.25 80 LEU A CA 1
ATOM 625 C C . LEU A 1 80 ? -7.932 -7.078 6.493 1.00 87.25 80 LEU A C 1
ATOM 627 O O . LEU A 1 80 ? -8.634 -7.959 5.981 1.00 87.25 80 LEU A O 1
ATOM 631 N N . ALA A 1 81 ? -8.222 -6.527 7.672 1.00 85.56 81 ALA A N 1
ATOM 632 C CA . ALA A 1 81 ? -9.404 -6.856 8.462 1.00 85.56 81 ALA A CA 1
ATOM 633 C C . ALA A 1 81 ? -10.713 -6.587 7.693 1.00 85.56 81 ALA A C 1
ATOM 635 O O . ALA A 1 81 ? -10.878 -5.570 7.018 1.00 85.56 81 ALA A O 1
ATOM 636 N N . GLU A 1 82 ? -11.680 -7.498 7.824 1.00 72.75 82 GLU A N 1
ATOM 637 C CA . GLU A 1 82 ? -12.939 -7.484 7.065 1.00 72.75 82 GLU A CA 1
ATOM 638 C C . GLU A 1 82 ? -13.817 -6.255 7.351 1.00 72.75 82 GLU A C 1
ATOM 640 O O . GLU A 1 82 ? -14.493 -5.745 6.455 1.00 72.75 82 GLU A O 1
ATOM 645 N N . GLY A 1 83 ? -13.738 -5.720 8.575 1.00 64.25 83 GLY A N 1
ATOM 646 C CA . GLY A 1 83 ? -14.438 -4.497 8.969 1.00 64.25 83 GLY A CA 1
ATOM 647 C C . GLY A 1 83 ? -14.050 -3.280 8.128 1.00 64.25 83 GLY A C 1
ATOM 648 O O . GLY A 1 83 ? -14.897 -2.428 7.866 1.00 64.25 83 GLY A O 1
ATOM 649 N N . ASP A 1 84 ? -12.813 -3.232 7.630 1.00 65.50 84 ASP A N 1
ATOM 650 C CA . ASP A 1 84 ? -12.327 -2.082 6.876 1.00 65.50 84 ASP A CA 1
ATOM 651 C C . ASP A 1 84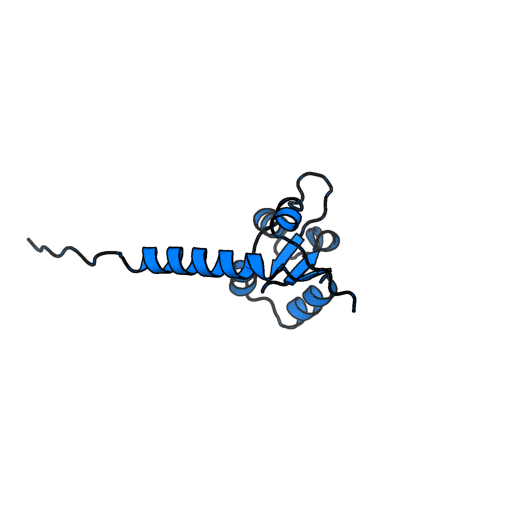 ? -12.621 -2.159 5.369 1.00 65.50 84 ASP A C 1
ATOM 653 O O . ASP A 1 84 ? -12.916 -1.152 4.715 1.00 65.50 84 ASP A O 1
ATOM 657 N N . LYS A 1 85 ? -12.695 -3.380 4.824 1.00 63.22 85 LYS A N 1
ATOM 658 C CA . LYS A 1 85 ? -13.121 -3.632 3.432 1.00 63.22 85 LYS A CA 1
ATOM 659 C C . LYS A 1 85 ? -14.480 -2.983 3.145 1.00 63.22 85 LYS A C 1
ATOM 661 O O . LYS A 1 85 ? -14.698 -2.364 2.102 1.00 63.22 85 LYS A O 1
ATOM 666 N N . ARG A 1 86 ? -15.383 -3.047 4.129 1.00 59.62 86 ARG A N 1
ATOM 667 C CA . ARG A 1 86 ? -16.723 -2.452 4.064 1.00 59.62 86 ARG A CA 1
ATOM 668 C C . ARG A 1 86 ? -16.691 -0.918 4.061 1.00 59.62 86 ARG A C 1
ATOM 670 O O . ARG A 1 86 ? -17.479 -0.294 3.347 1.00 59.62 86 ARG A O 1
ATOM 677 N N . SER A 1 87 ? -15.771 -0.306 4.807 1.00 60.94 87 SER A N 1
ATOM 678 C CA . SER A 1 87 ? -15.538 1.147 4.842 1.00 60.94 87 SER A CA 1
ATOM 679 C C . SER A 1 87 ? -15.163 1.688 3.463 1.00 60.94 87 SER A C 1
ATOM 681 O O . SER A 1 87 ? -15.719 2.696 3.003 1.00 60.94 87 SER A O 1
ATOM 683 N N . LYS A 1 88 ? -14.237 0.995 2.785 1.00 60.56 88 LYS A N 1
ATOM 684 C CA . LYS A 1 88 ? -13.766 1.353 1.442 1.00 60.56 88 LYS A CA 1
ATOM 685 C C . LYS A 1 88 ? -14.891 1.276 0.419 1.00 60.56 88 LYS A C 1
ATOM 687 O O . LYS A 1 88 ? -15.121 2.252 -0.295 1.00 60.56 88 LYS A O 1
ATOM 692 N N . GLU A 1 89 ? -15.658 0.188 0.424 1.00 61.62 89 GLU A N 1
ATOM 693 C CA . GLU A 1 89 ? -16.768 -0.014 -0.511 1.00 61.62 89 GLU A CA 1
ATOM 694 C C . GLU A 1 89 ? -17.837 1.090 -0.390 1.00 61.62 89 GLU A C 1
ATOM 696 O O . GLU A 1 89 ? -18.325 1.626 -1.390 1.00 61.62 89 GLU A O 1
ATOM 701 N N . ILE A 1 90 ? -18.161 1.511 0.838 1.00 62.69 90 ILE A N 1
ATOM 702 C CA . ILE A 1 90 ? -19.111 2.605 1.090 1.00 62.69 90 ILE A CA 1
ATOM 703 C C . ILE A 1 90 ? -18.548 3.949 0.603 1.00 62.69 90 ILE A C 1
ATOM 705 O O . ILE A 1 90 ? -19.265 4.731 -0.034 1.00 62.69 90 ILE A O 1
ATOM 709 N N . ARG A 1 91 ? -17.271 4.241 0.884 1.00 61.56 91 ARG A N 1
ATOM 710 C CA . ARG A 1 91 ? -16.610 5.486 0.457 1.00 61.56 91 ARG A CA 1
ATOM 711 C C . A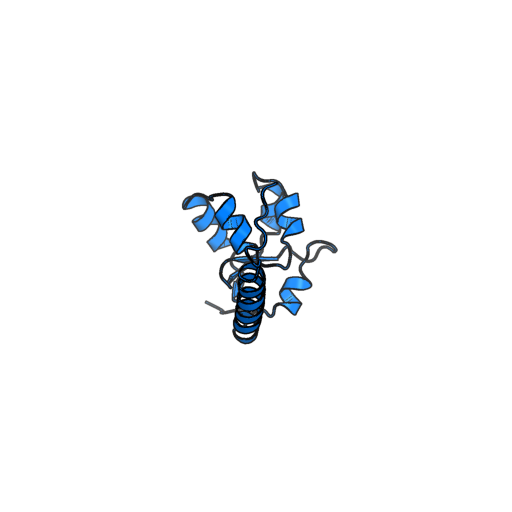RG A 1 91 ? -16.504 5.573 -1.063 1.00 61.56 91 ARG A C 1
ATOM 713 O O . ARG A 1 91 ? -16.751 6.636 -1.636 1.00 61.56 91 ARG A O 1
ATOM 720 N N . GLU A 1 92 ? -16.177 4.469 -1.719 1.00 65.00 92 GLU A N 1
ATOM 721 C CA . GLU A 1 92 ? -16.016 4.408 -3.165 1.00 65.00 92 GLU A CA 1
ATOM 722 C C . GLU A 1 92 ? -17.363 4.501 -3.892 1.00 65.00 92 GLU A C 1
ATOM 724 O O . GLU A 1 92 ? -17.494 5.313 -4.811 1.00 65.00 92 GLU A O 1
ATOM 729 N N . ARG A 1 93 ? -18.407 3.804 -3.410 1.00 60.81 93 ARG A N 1
ATOM 730 C CA . ARG A 1 93 ? -19.789 3.986 -3.897 1.00 60.81 93 ARG A CA 1
ATOM 731 C C . ARG A 1 93 ? -20.242 5.440 -3.782 1.00 60.81 93 ARG A C 1
ATOM 733 O O . ARG A 1 93 ? -20.787 5.979 -4.743 1.00 60.81 93 ARG A O 1
ATOM 740 N N . LYS A 1 94 ? -19.959 6.118 -2.661 1.00 59.75 94 LYS A N 1
ATOM 741 C CA . LYS A 1 94 ? -20.254 7.555 -2.493 1.00 59.75 94 LYS A CA 1
ATOM 742 C C . LYS A 1 94 ? -19.470 8.432 -3.476 1.00 59.75 94 LYS A C 1
ATOM 744 O O . LYS A 1 94 ? -20.036 9.372 -4.033 1.00 59.75 94 LYS A O 1
ATOM 749 N N . ARG A 1 95 ? -18.187 8.137 -3.723 1.00 59.09 95 ARG A N 1
ATOM 750 C CA . ARG A 1 95 ? -17.337 8.899 -4.660 1.00 59.09 95 ARG A CA 1
ATOM 751 C C . ARG A 1 95 ? -17.780 8.723 -6.114 1.00 59.09 95 ARG A C 1
ATOM 753 O O . ARG A 1 95 ? -17.827 9.702 -6.854 1.00 59.09 95 ARG A O 1
ATOM 760 N N . LYS A 1 96 ? -18.156 7.500 -6.501 1.00 55.94 96 LYS A N 1
ATOM 761 C CA . LYS A 1 96 ? -18.702 7.181 -7.827 1.00 55.94 96 LYS A CA 1
ATOM 762 C C . LYS A 1 96 ? -20.076 7.822 -8.003 1.00 55.94 96 LYS A C 1
ATOM 764 O O . LYS A 1 96 ? -20.262 8.526 -8.983 1.00 55.94 96 LYS A O 1
ATOM 769 N N . SER A 1 97 ? -20.960 7.716 -7.004 1.00 57.12 97 SER A N 1
ATOM 770 C CA . SER A 1 97 ? -22.293 8.340 -6.993 1.00 57.12 97 SER A CA 1
ATOM 771 C C . SER A 1 97 ? -22.256 9.871 -7.089 1.00 57.12 97 SER A C 1
ATOM 773 O O . SER A 1 97 ? -23.134 10.453 -7.716 1.00 57.12 97 SER A O 1
ATOM 775 N N . ARG A 1 98 ? -21.235 10.536 -6.527 1.00 56.16 98 ARG A N 1
ATOM 776 C CA . ARG A 1 98 ? -21.035 11.992 -6.670 1.00 56.16 98 ARG A CA 1
ATOM 777 C C . ARG A 1 98 ? -20.565 12.414 -8.064 1.00 56.16 98 ARG A C 1
ATOM 779 O O . ARG A 1 98 ? -20.837 13.535 -8.469 1.00 56.16 98 ARG A O 1
ATOM 786 N N . ARG A 1 99 ? -19.889 11.530 -8.804 1.00 53.41 99 ARG A N 1
ATOM 787 C CA . ARG A 1 99 ? -19.471 11.777 -10.196 1.00 53.41 99 ARG A CA 1
ATOM 788 C C . ARG A 1 99 ? -20.603 11.598 -11.217 1.00 53.41 99 ARG A C 1
ATOM 790 O O . ARG A 1 99 ? -20.473 12.103 -12.322 1.00 53.41 99 ARG A O 1
ATOM 797 N N . ILE A 1 100 ? -21.699 10.923 -10.855 1.00 53.56 100 ILE A N 1
ATOM 798 C CA . ILE A 1 100 ? -22.870 10.696 -11.734 1.00 53.56 100 ILE A CA 1
ATOM 799 C C . ILE A 1 100 ? -23.914 11.819 -11.620 1.00 53.56 100 ILE A C 1
ATOM 801 O O . ILE A 1 100 ? -24.845 11.872 -12.413 1.00 53.56 100 ILE A O 1
ATOM 805 N N . PHE A 1 101 ? -23.752 12.743 -10.667 1.00 45.25 101 PHE A N 1
ATOM 806 C CA . PHE A 1 101 ? -24.556 13.961 -10.556 1.00 45.25 101 PHE A CA 1
ATOM 807 C C . PHE A 1 101 ? -23.772 15.154 -11.123 1.00 45.25 101 PHE A C 1
ATOM 809 O O . PHE A 1 101 ? -23.522 16.139 -10.436 1.00 45.25 101 PHE A O 1
ATOM 816 N N . PHE A 1 102 ? -23.314 15.049 -12.371 1.00 39.25 102 PHE A N 1
ATOM 817 C CA . PHE A 1 102 ? -23.019 16.240 -13.163 1.00 39.25 102 PHE A CA 1
ATOM 818 C C . PHE A 1 102 ? -24.289 16.505 -13.973 1.00 39.25 102 PHE A C 1
ATOM 820 O O . PHE A 1 102 ? -24.577 15.730 -14.888 1.00 39.25 102 PHE A O 1
ATOM 827 N N . PRO A 1 103 ? -25.120 17.499 -13.605 1.00 43.06 103 PRO A N 1
ATOM 828 C CA . PRO A 1 103 ? -26.285 17.814 -14.405 1.00 43.06 103 PRO A CA 1
ATOM 829 C C . PRO A 1 103 ? -25.774 18.225 -15.782 1.00 43.06 103 PRO A C 1
ATOM 831 O O . PRO A 1 103 ? -25.011 19.180 -15.920 1.00 43.06 103 PRO A O 1
ATOM 834 N N . LEU A 1 104 ? -26.184 17.472 -16.799 1.00 50.81 104 LEU A N 1
ATOM 835 C CA . LEU A 1 104 ? -26.103 17.886 -18.188 1.00 50.81 104 LEU A CA 1
ATOM 836 C C . LEU A 1 104 ? -27.055 19.082 -18.353 1.00 50.81 104 LEU A C 1
ATOM 838 O O . LEU A 1 104 ? -28.205 18.939 -18.744 1.00 50.81 104 LEU A O 1
ATOM 842 N N . PHE A 1 105 ? -26.597 20.259 -17.947 1.00 47.44 105 PHE A N 1
ATOM 843 C CA . PHE A 1 105 ? -27.231 21.552 -18.163 1.00 47.44 105 PHE A CA 1
ATOM 844 C C . PHE A 1 105 ? -26.069 22.500 -18.478 1.00 47.44 105 PHE A C 1
ATOM 846 O O . PHE A 1 105 ? -25.156 22.647 -17.678 1.00 47.44 105 PHE A O 1
ATOM 853 N N . ARG A 1 106 ? -26.023 23.174 -19.623 1.00 44.00 106 ARG A N 1
ATOM 854 C CA . ARG A 1 106 ? -27.139 23.916 -20.192 1.00 44.00 106 ARG A CA 1
ATOM 855 C C . ARG A 1 106 ? -26.795 24.309 -21.627 1.00 44.00 106 ARG A C 1
ATOM 857 O O . ARG A 1 106 ? -25.818 25.009 -21.866 1.00 44.00 106 ARG A O 1
ATOM 864 N N . SER A 1 107 ? -27.633 23.865 -22.553 1.00 63.00 107 SER A N 1
ATOM 865 C CA . SER A 1 107 ? -27.855 24.505 -23.843 1.00 63.00 107 SER A CA 1
ATOM 866 C C . SER A 1 107 ? -28.168 25.992 -23.642 1.00 63.00 107 SER A C 1
ATOM 868 O O . SER A 1 107 ? -28.970 26.317 -22.768 1.00 63.00 107 SER A O 1
ATOM 870 N N . CYS A 1 108 ? -27.601 26.873 -24.465 1.00 43.06 108 CYS A N 1
ATOM 871 C CA . CYS A 1 108 ? -28.355 27.948 -25.117 1.00 43.06 108 CYS A CA 1
ATOM 872 C C . CYS A 1 108 ? -27.489 28.565 -26.219 1.00 43.06 108 CYS A C 1
ATOM 874 O O . CYS A 1 108 ? -26.531 29.280 -25.942 1.00 43.06 108 CYS A O 1
ATOM 876 N N . SER A 1 109 ? -27.839 28.255 -27.463 1.00 55.16 109 SER A N 1
ATOM 877 C CA . SER A 1 109 ? -27.482 29.045 -28.634 1.00 55.16 109 SER A CA 1
ATOM 878 C C . SER A 1 109 ? -28.092 30.440 -28.509 1.00 55.16 109 SER A C 1
ATOM 880 O O . SER A 1 109 ? -29.284 30.546 -28.224 1.00 55.16 109 SER A O 1
ATOM 882 N N . THR A 1 110 ? -27.300 31.483 -28.735 1.00 56.62 110 THR A N 1
ATOM 883 C CA . THR A 1 110 ? -27.640 32.707 -29.484 1.00 56.62 110 THR A CA 1
ATO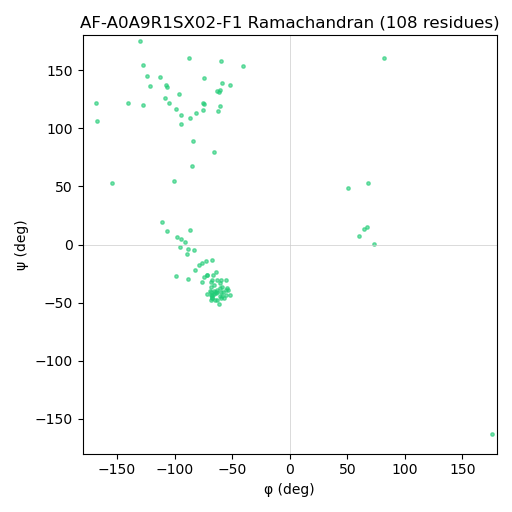M 884 C C . THR A 1 110 ? -26.326 33.380 -29.851 1.00 56.62 110 THR A C 1
ATOM 886 O O . THR A 1 110 ? -25.459 33.465 -28.953 1.00 56.62 110 THR A O 1
#

Solvent-accessible surface area (backbone atoms only — not comparable to full-atom values): 6439 Å² total; per-residue (Å²): 130,87,84,43,70,40,51,68,66,60,38,45,70,18,38,53,86,72,92,39,58,28,26,36,28,46,88,61,29,33,29,54,43,53,89,45,37,87,74,36,93,82,46,43,66,59,55,54,73,31,26,27,34,76,35,44,66,58,55,61,71,73,60,69,52,75,63,58,55,55,58,52,61,73,36,53,66,34,31,52,40,73,78,54,58,53,54,51,53,55,52,49,52,51,55,52,57,59,66,70,66,65,76,95,71,78,92,77,93,130

Nearest PDB structures (foldseek):
  1cyo-assembly1_A  TM=9.648E-01  e=1.681E-10  Bos taurus
  2i89-assembly3_C  TM=9.498E-01  e=1.681E-10  Rattus norvegicus
  2i89-assembly5_B  TM=9.639E-01  e=2.691E-10  Rattus norvegicus
  1m2m-assembly1_A  TM=9.738E-01  e=6.447E-10  Bos taurus
  1icc-assembly1_A  TM=9.659E-01  e=3.766E-10  Rattus norvegicus

Radius of gyration: 17.83 Å; Cα contacts (8 Å, |Δi|>4): 122; chains: 1; bounding box: 44×53×41 Å

Mean predicted aligned error: 10.57 Å

Organism: NCBI:txid64838

Foldseek 3Di:
DPADEDELVRQLVQLPPPPRFFWEDAPQFIFGCRVVQVVDPVHNVLSNVRGSHYCNVVVVVVPDDPVVVVVRVVRTDHGYDPVVVVVVVVVVVVVVVVVVPPPPDDDDDD

Secondary structure (DSSP, 8-state):
----EE-HHHHHH-BSSSSS-BEEEETTEEEE-GGGTTT-TT-HHHHHHTTTSB-HHHHHHTT--HHHHHHHHHTEEEEE-HHHHHHHHHHHHHHHHHHS----------